Protein AF-A0A329ZAE2-F1 (afdb_monomer_lite)

Structure (mmCIF, N/CA/C/O backbone):
data_AF-A0A329ZAE2-F1
#
_entry.id   AF-A0A329ZAE2-F1
#
loop_
_atom_site.group_PDB
_atom_site.id
_atom_site.type_symbol
_atom_site.label_atom_id
_atom_site.label_alt_id
_atom_site.label_comp_id
_atom_site.label_asym_id
_atom_site.label_entity_id
_atom_site.label_seq_id
_atom_site.pdbx_PDB_ins_code
_atom_site.Cartn_x
_atom_site.Cartn_y
_atom_site.Cartn_z
_atom_site.occupancy
_atom_site.B_iso_or_equiv
_atom_site.auth_seq_id
_atom_site.auth_comp_id
_atom_site.auth_asym_id
_atom_site.auth_atom_id
_atom_site.pdbx_PDB_model_num
ATOM 1 N N . MET A 1 1 ? -59.547 -25.991 22.296 1.00 52.69 1 MET A N 1
ATOM 2 C CA . MET A 1 1 ? -58.568 -25.075 21.670 1.00 52.69 1 MET A CA 1
ATOM 3 C C . MET A 1 1 ? -57.786 -24.411 22.797 1.00 52.69 1 MET A C 1
ATOM 5 O O . MET A 1 1 ? -58.366 -23.616 23.524 1.00 52.69 1 MET A O 1
ATOM 9 N N . GLN A 1 2 ? -56.544 -24.834 23.055 1.00 60.84 2 GLN A N 1
ATOM 10 C CA . GLN A 1 2 ? -55.726 -24.254 24.130 1.00 60.84 2 GLN A CA 1
ATOM 11 C C . GLN A 1 2 ? -55.242 -22.864 23.703 1.00 60.84 2 GLN A C 1
ATOM 13 O O . GLN A 1 2 ? -54.598 -22.708 22.670 1.00 60.84 2 GLN A O 1
ATOM 18 N N . ASN A 1 3 ? -55.606 -21.856 24.490 1.00 62.78 3 ASN A N 1
ATOM 19 C CA . ASN A 1 3 ? -55.278 -20.459 24.248 1.00 62.78 3 ASN A CA 1
ATOM 20 C C . ASN A 1 3 ? -53.834 -20.215 24.719 1.00 62.78 3 ASN A C 1
ATOM 22 O O . ASN A 1 3 ? -53.564 -20.219 25.922 1.00 62.78 3 ASN A O 1
ATOM 26 N N . ILE A 1 4 ? -52.891 -20.078 23.785 1.00 69.69 4 ILE A N 1
ATOM 27 C CA . ILE A 1 4 ? -51.481 -19.820 24.101 1.00 69.69 4 ILE A CA 1
ATOM 28 C C . ILE A 1 4 ? -51.380 -18.380 24.621 1.00 69.69 4 ILE A C 1
ATOM 30 O O . ILE A 1 4 ? -51.490 -17.427 23.849 1.00 69.69 4 ILE A O 1
ATOM 34 N N . LYS A 1 5 ? -51.184 -18.206 25.936 1.00 68.06 5 LYS A N 1
ATOM 35 C CA . LYS A 1 5 ? -50.888 -16.895 26.533 1.00 68.06 5 LYS A CA 1
ATOM 36 C C . LYS A 1 5 ? -49.563 -16.387 25.962 1.00 68.06 5 LYS A C 1
ATOM 38 O O . LYS A 1 5 ? -48.511 -16.963 26.222 1.00 68.06 5 LYS A O 1
ATOM 43 N N . ARG A 1 6 ? -49.613 -15.313 25.172 1.00 71.88 6 ARG A N 1
ATOM 44 C CA . ARG A 1 6 ? -48.416 -14.586 24.737 1.00 71.88 6 ARG A CA 1
ATOM 45 C C . ARG A 1 6 ? -47.925 -13.737 25.909 1.00 71.88 6 ARG A C 1
ATOM 47 O O . ARG A 1 6 ? -48.544 -12.725 26.226 1.00 71.88 6 ARG A O 1
ATOM 54 N N . ASN A 1 7 ? -46.840 -14.157 26.554 1.00 76.94 7 ASN A N 1
ATOM 55 C CA . ASN A 1 7 ? -46.136 -13.315 27.517 1.00 76.94 7 ASN A CA 1
ATOM 56 C C . ASN A 1 7 ? -45.455 -12.174 26.745 1.00 76.94 7 ASN A C 1
ATOM 58 O O . ASN A 1 7 ? -44.677 -12.427 25.826 1.00 76.94 7 ASN A O 1
ATOM 62 N N . GLY A 1 8 ? -45.805 -10.929 27.071 1.00 76.75 8 GLY A N 1
ATOM 63 C CA . GLY A 1 8 ? -45.155 -9.742 26.520 1.00 76.75 8 GLY A CA 1
ATOM 64 C C . GLY A 1 8 ? -43.782 -9.525 27.156 1.00 76.75 8 GLY A C 1
ATOM 65 O O . GLY A 1 8 ? -43.593 -9.827 28.331 1.00 76.75 8 GLY A O 1
ATOM 66 N N . PHE A 1 9 ? -42.840 -9.005 26.371 1.00 79.50 9 PHE A N 1
ATOM 67 C CA . PHE A 1 9 ? -41.510 -8.614 26.838 1.00 79.50 9 PHE A CA 1
ATOM 68 C C . PHE A 1 9 ? -41.628 -7.451 27.833 1.00 79.50 9 PHE A C 1
ATOM 70 O O . PHE A 1 9 ? -42.372 -6.499 27.574 1.00 79.50 9 PHE A O 1
ATOM 77 N N . SER A 1 10 ? -40.923 -7.506 28.964 1.00 90.06 10 SER A N 1
ATOM 78 C CA . SER A 1 10 ? -40.940 -6.416 29.938 1.00 90.06 10 SER A CA 1
ATOM 79 C C . SER A 1 10 ? -40.110 -5.233 29.443 1.00 90.06 10 SER A C 1
ATOM 81 O O . SER A 1 10 ? -39.038 -5.400 28.857 1.00 90.06 10 SER A O 1
ATOM 83 N N . MET A 1 11 ? -40.556 -4.009 29.740 1.00 89.38 11 MET A N 1
ATOM 84 C CA . MET A 1 11 ? -39.760 -2.810 29.453 1.00 89.38 11 MET A CA 1
ATOM 85 C C . MET A 1 11 ? -38.389 -2.862 30.143 1.00 89.38 11 MET A C 1
ATOM 87 O O . MET A 1 11 ? -37.403 -2.406 29.570 1.00 89.38 11 MET A O 1
ATOM 91 N N . ILE A 1 12 ? -38.300 -3.464 31.337 1.00 91.88 12 ILE A N 1
ATOM 92 C CA . ILE A 1 12 ? -37.031 -3.560 32.073 1.00 91.88 12 ILE A CA 1
ATOM 93 C C . ILE A 1 12 ? -36.033 -4.512 31.404 1.00 91.88 12 ILE A C 1
ATOM 95 O O . ILE A 1 12 ? -34.835 -4.241 31.404 1.00 91.88 12 ILE A O 1
ATOM 99 N N . GLU A 1 13 ? -36.517 -5.591 30.784 1.00 91.19 13 GLU A N 1
ATOM 100 C CA . GLU A 1 13 ? -35.671 -6.544 30.058 1.00 91.19 13 GLU A CA 1
ATOM 101 C C . GLU A 1 13 ? -35.055 -5.871 28.833 1.00 91.19 13 GLU A C 1
ATOM 103 O O . GLU A 1 13 ? -33.870 -6.044 28.557 1.00 91.19 13 GLU A O 1
ATOM 108 N N . LEU A 1 14 ? -35.823 -5.021 28.148 1.00 91.56 14 LEU A N 1
ATOM 109 C CA . LEU A 1 14 ? -35.322 -4.272 26.999 1.00 91.56 14 LEU A CA 1
ATOM 110 C C . LEU A 1 14 ? -34.267 -3.244 27.423 1.00 91.56 14 LEU A C 1
ATOM 112 O O . LEU A 1 14 ? -33.226 -3.135 26.775 1.00 91.56 14 LEU A O 1
ATOM 116 N N . VAL A 1 15 ? -34.496 -2.542 28.538 1.00 93.88 15 VAL A N 1
ATOM 117 C CA . VAL A 1 15 ? -33.535 -1.573 29.088 1.00 93.88 15 VAL A CA 1
ATOM 118 C C . VAL A 1 15 ? -32.222 -2.251 29.490 1.00 93.88 15 VAL A C 1
ATOM 120 O O . VAL A 1 15 ? -31.147 -1.741 29.181 1.00 93.88 15 VAL A O 1
ATOM 123 N N . PHE A 1 16 ? -32.270 -3.419 30.130 1.00 94.56 16 PHE A N 1
ATOM 124 C CA . PHE A 1 16 ? -31.048 -4.119 30.529 1.00 94.56 16 PHE A CA 1
ATOM 125 C C . PHE A 1 16 ? -30.221 -4.581 29.318 1.00 94.56 16 PHE A C 1
ATOM 127 O O . PHE A 1 16 ? -28.996 -4.447 29.313 1.00 94.56 16 PHE A O 1
ATOM 134 N N . VAL A 1 17 ? -30.883 -5.041 28.250 1.00 94.94 17 VAL A N 1
ATOM 135 C CA . VAL A 1 17 ? -30.215 -5.459 27.008 1.00 94.94 17 VAL A CA 1
ATOM 136 C C . VAL A 1 17 ? -29.486 -4.293 26.341 1.00 94.94 17 VAL A C 1
ATOM 138 O O . VAL A 1 17 ? -28.312 -4.436 25.996 1.00 94.94 17 VAL A O 1
ATOM 141 N N . ILE A 1 18 ? -30.124 -3.126 26.191 1.00 95.19 18 ILE A N 1
ATOM 142 C CA . ILE A 1 18 ? -29.466 -1.967 25.561 1.00 95.19 18 ILE A CA 1
ATOM 143 C C . ILE A 1 18 ? -28.286 -1.452 26.393 1.00 95.19 18 ILE A C 1
ATOM 145 O O . ILE A 1 18 ? -27.291 -1.013 25.820 1.00 95.19 18 ILE A O 1
ATOM 149 N N . VAL A 1 19 ? -28.353 -1.554 27.726 1.00 96.25 19 VAL A N 1
ATOM 150 C CA . VAL A 1 19 ? -27.247 -1.171 28.616 1.00 96.25 19 VAL A CA 1
ATOM 151 C C . VAL A 1 19 ? -26.060 -2.111 28.429 1.00 96.25 19 VAL A C 1
ATOM 153 O O . VAL A 1 19 ? -24.940 -1.640 28.233 1.00 96.25 19 VAL A O 1
ATOM 156 N N . ILE A 1 20 ? -26.288 -3.428 28.418 1.00 96.50 20 ILE A N 1
ATOM 157 C CA . ILE A 1 20 ? -25.218 -4.405 28.170 1.00 96.50 20 ILE A CA 1
ATOM 158 C C . ILE A 1 20 ? -24.597 -4.181 26.788 1.00 96.50 20 ILE A C 1
ATOM 160 O O . ILE A 1 20 ? -23.372 -4.107 26.673 1.00 96.50 20 ILE A O 1
ATOM 164 N N . LEU A 1 21 ? -25.420 -4.031 25.744 1.00 96.38 21 LEU A N 1
ATOM 165 C CA . LEU A 1 21 ? -24.932 -3.766 24.388 1.00 96.38 21 LEU A CA 1
ATOM 166 C C . LEU A 1 21 ? -24.146 -2.450 24.312 1.00 96.38 21 LEU A C 1
ATOM 168 O O . LEU A 1 21 ? -23.118 -2.403 23.639 1.00 96.38 21 LEU A O 1
ATOM 172 N N . GLY A 1 22 ? -24.570 -1.415 25.041 1.00 96.75 22 GLY A N 1
ATOM 173 C CA . GLY A 1 22 ? -23.859 -0.141 25.133 1.00 96.75 22 GLY A CA 1
ATOM 174 C C . GLY A 1 22 ? -22.455 -0.286 25.725 1.00 96.75 22 GLY A C 1
ATOM 175 O O . GLY A 1 22 ? -21.490 0.221 25.152 1.00 96.75 22 GLY A O 1
ATOM 176 N N . VAL A 1 23 ? -22.315 -1.033 26.826 1.00 96.50 23 VAL A N 1
ATOM 177 C CA . VAL A 1 23 ? -21.009 -1.277 27.467 1.00 96.50 23 VAL A CA 1
ATOM 178 C C . VAL A 1 23 ? -20.096 -2.114 26.567 1.00 96.50 23 VAL A C 1
ATOM 180 O O . VAL A 1 23 ? -18.923 -1.776 26.394 1.00 96.50 23 VAL A O 1
ATOM 183 N N . LEU A 1 24 ? -20.623 -3.177 25.952 1.00 96.50 24 LEU A N 1
ATOM 184 C CA . LEU A 1 24 ? -19.847 -4.026 25.042 1.00 96.50 24 LEU A CA 1
ATOM 185 C C . LEU A 1 24 ? -19.368 -3.249 23.808 1.00 96.50 24 LEU A C 1
ATOM 187 O O . LEU A 1 24 ? -18.203 -3.369 23.422 1.00 96.50 24 LEU A O 1
ATOM 191 N N . ALA A 1 25 ? -20.230 -2.415 23.220 1.00 94.19 25 ALA A N 1
ATOM 192 C CA . ALA A 1 25 ? -19.880 -1.591 22.067 1.00 94.19 25 ALA A CA 1
ATOM 193 C C . ALA A 1 25 ? -18.770 -0.580 22.399 1.00 94.19 25 ALA A C 1
ATOM 195 O O . ALA A 1 25 ? -17.827 -0.435 21.618 1.00 94.19 25 ALA A O 1
ATOM 196 N N . ALA A 1 26 ? -18.828 0.060 23.572 1.00 94.75 26 ALA A N 1
ATOM 197 C CA . ALA A 1 26 ? -17.835 1.049 23.994 1.00 94.75 26 ALA A CA 1
ATOM 198 C C . ALA A 1 26 ? -16.405 0.478 24.055 1.00 94.75 26 ALA A C 1
ATOM 200 O O . ALA A 1 26 ? -15.450 1.165 23.695 1.00 94.75 26 ALA A O 1
ATOM 201 N N . VAL A 1 27 ? -16.247 -0.786 24.462 1.00 93.75 27 VAL A N 1
ATOM 202 C CA . VAL A 1 27 ? -14.932 -1.451 24.541 1.00 93.75 27 VAL A CA 1
ATOM 203 C C . VAL A 1 27 ? -14.518 -2.076 23.204 1.00 93.75 27 VAL A C 1
ATOM 205 O O . VAL A 1 27 ? -13.332 -2.086 22.862 1.00 93.75 27 VAL A O 1
ATOM 208 N N . ALA A 1 28 ? -15.472 -2.601 22.432 1.00 92.19 28 ALA A N 1
ATOM 209 C CA . ALA A 1 28 ? -15.188 -3.302 21.182 1.00 92.19 28 ALA A CA 1
ATOM 210 C C . ALA A 1 28 ? -14.813 -2.357 20.027 1.00 92.19 28 ALA A C 1
ATOM 212 O O . ALA A 1 28 ? -13.888 -2.659 19.270 1.00 92.19 28 ALA A O 1
ATOM 213 N N . VAL A 1 29 ? -15.491 -1.211 19.896 1.00 91.31 29 VAL A N 1
ATOM 214 C CA . VAL A 1 29 ? -15.316 -0.294 18.754 1.00 91.31 29 VAL A CA 1
ATOM 215 C C . VAL A 1 29 ? -13.871 0.214 18.612 1.00 91.31 29 VAL A C 1
ATOM 217 O O . VAL A 1 29 ? -13.325 0.084 17.513 1.00 91.31 29 VAL A O 1
ATOM 220 N N . PRO A 1 30 ? -13.190 0.712 19.666 1.00 88.06 30 PRO A N 1
ATOM 221 C CA . PRO A 1 30 ? -11.814 1.197 19.530 1.00 88.06 30 PRO A CA 1
ATOM 222 C C . PRO A 1 30 ? -10.839 0.109 19.063 1.00 88.06 30 PRO A C 1
ATOM 224 O O . PRO A 1 30 ? -10.015 0.352 18.184 1.00 88.06 30 PRO A O 1
ATOM 227 N N . ARG A 1 31 ? -10.968 -1.116 19.596 1.00 87.38 31 ARG A N 1
ATOM 228 C CA . ARG A 1 31 ? -10.123 -2.261 19.211 1.00 87.38 31 ARG A CA 1
ATOM 229 C C . ARG A 1 31 ? -10.379 -2.715 17.775 1.00 87.38 31 ARG A C 1
ATOM 231 O O . ARG A 1 31 ? -9.455 -3.126 17.075 1.00 87.38 31 ARG A O 1
ATOM 238 N N . PHE A 1 32 ? -11.624 -2.646 17.320 1.00 88.56 32 PHE A N 1
ATOM 239 C CA . PHE A 1 32 ? -11.969 -3.010 15.950 1.00 88.56 32 PHE A CA 1
ATOM 240 C C . PHE A 1 32 ? -11.330 -2.059 14.921 1.00 88.56 32 PHE A C 1
ATOM 242 O O . PHE A 1 32 ? -10.838 -2.497 13.883 1.00 88.56 32 PHE A O 1
ATOM 249 N N . VAL A 1 33 ? -11.269 -0.758 15.218 1.00 86.75 33 VAL A N 1
ATOM 250 C CA . VAL A 1 33 ? -10.662 0.235 14.312 1.00 86.75 33 VAL A CA 1
ATOM 251 C C . VAL A 1 33 ? -9.148 0.039 14.176 1.00 86.75 33 VAL A C 1
ATOM 253 O O . VAL A 1 33 ? -8.621 0.085 13.059 1.00 86.75 33 VAL A O 1
ATOM 256 N N . THR A 1 34 ? -8.439 -0.217 15.280 1.00 86.44 34 THR A N 1
ATOM 257 C CA . THR A 1 34 ? -6.983 -0.443 15.236 1.00 86.44 34 THR A CA 1
ATOM 258 C C . THR A 1 34 ? -6.647 -1.727 14.484 1.00 86.44 34 THR A C 1
ATOM 260 O O . THR A 1 34 ? -5.850 -1.696 13.551 1.00 86.44 34 THR A O 1
ATOM 263 N N . THR A 1 35 ? -7.341 -2.828 14.791 1.00 89.69 35 THR A N 1
ATOM 264 C CA . THR A 1 35 ? -7.121 -4.127 14.128 1.00 89.69 35 THR A CA 1
ATOM 265 C C . THR A 1 35 ? -7.392 -4.079 12.625 1.00 89.69 35 THR A C 1
ATOM 267 O O . THR A 1 35 ? -6.653 -4.688 11.852 1.00 89.69 35 THR A O 1
ATOM 270 N N . ARG A 1 36 ? -8.394 -3.310 12.180 1.00 91.31 36 ARG A N 1
ATOM 271 C CA . ARG A 1 36 ? -8.633 -3.075 10.749 1.00 91.31 36 ARG A CA 1
ATOM 272 C C . ARG A 1 36 ? -7.452 -2.366 10.084 1.00 91.31 36 ARG A C 1
ATOM 274 O O . ARG A 1 36 ? -7.045 -2.770 8.998 1.00 91.31 36 ARG A O 1
ATOM 281 N N . THR A 1 37 ? -6.914 -1.330 10.723 1.00 92.44 37 THR A N 1
ATOM 282 C CA . THR A 1 37 ? -5.781 -0.561 10.182 1.00 92.44 37 THR A CA 1
ATOM 283 C C . THR A 1 37 ? -4.520 -1.423 10.112 1.00 92.44 37 THR A C 1
ATOM 285 O O . THR A 1 37 ? -3.846 -1.443 9.084 1.00 92.44 37 THR A O 1
ATOM 288 N N . ASP A 1 38 ? -4.239 -2.203 11.156 1.00 93.81 38 ASP A N 1
ATOM 289 C CA . ASP A 1 38 ? -3.088 -3.113 11.193 1.00 93.81 38 ASP A CA 1
ATOM 290 C C . ASP A 1 38 ? -3.188 -4.196 10.110 1.00 93.81 38 ASP A C 1
ATOM 292 O O . ASP A 1 38 ? -2.205 -4.499 9.429 1.00 93.81 38 ASP A O 1
ATOM 296 N N . ALA A 1 39 ? -4.392 -4.732 9.885 1.00 94.88 39 ALA A N 1
ATOM 297 C CA . ALA A 1 39 ? -4.646 -5.680 8.806 1.00 94.88 39 ALA A CA 1
ATOM 298 C C . ALA A 1 39 ? -4.401 -5.052 7.424 1.00 94.88 39 ALA A C 1
ATOM 300 O O . ALA A 1 39 ? -3.775 -5.682 6.574 1.00 94.88 39 ALA A O 1
ATOM 301 N N . GLN A 1 40 ? -4.835 -3.805 7.197 1.00 95.31 40 GLN A N 1
ATOM 302 C CA . GLN A 1 40 ? -4.550 -3.090 5.948 1.00 95.31 40 GLN A CA 1
ATOM 303 C C . GLN A 1 40 ? -3.046 -2.893 5.742 1.00 95.31 40 GLN A C 1
ATOM 305 O O . GLN A 1 40 ? -2.541 -3.173 4.657 1.00 95.31 40 GLN A O 1
ATOM 310 N N . VAL A 1 41 ? -2.312 -2.478 6.778 1.00 96.69 41 VAL A N 1
ATOM 311 C CA . VAL A 1 41 ? -0.850 -2.327 6.708 1.00 96.69 41 VAL A CA 1
ATOM 312 C C . VAL A 1 41 ? -0.180 -3.657 6.359 1.00 96.69 41 VAL A C 1
ATOM 314 O O . VAL A 1 41 ? 0.676 -3.693 5.476 1.00 96.69 41 VAL A O 1
ATOM 317 N N . ALA A 1 42 ? -0.582 -4.762 6.992 1.00 96.75 42 ALA A N 1
ATOM 318 C CA . ALA A 1 42 ? -0.044 -6.087 6.685 1.00 96.75 42 ALA A CA 1
ATOM 319 C C . ALA A 1 42 ? -0.311 -6.506 5.227 1.00 96.75 42 ALA A C 1
ATOM 321 O O . ALA A 1 42 ? 0.595 -7.017 4.564 1.00 96.75 42 ALA A O 1
ATOM 322 N N . MET A 1 43 ? -1.516 -6.235 4.710 1.00 96.38 43 MET A N 1
ATOM 323 C CA . MET A 1 43 ? -1.854 -6.469 3.301 1.00 96.38 43 MET A CA 1
ATOM 324 C C . MET A 1 43 ? -0.957 -5.650 2.372 1.00 96.38 43 MET A C 1
ATOM 326 O O . MET A 1 43 ? -0.314 -6.225 1.501 1.00 96.38 43 MET A O 1
ATOM 330 N N . PHE A 1 44 ? -0.830 -4.336 2.592 1.00 96.75 44 PHE A N 1
ATOM 331 C CA . PHE A 1 44 ? 0.016 -3.483 1.751 1.00 96.75 44 PHE A CA 1
ATOM 332 C C . PHE A 1 44 ? 1.480 -3.916 1.767 1.00 96.75 44 PHE A C 1
ATOM 334 O O . PHE A 1 44 ? 2.130 -3.918 0.729 1.00 96.75 44 PHE A O 1
ATOM 341 N N . ARG A 1 45 ? 2.014 -4.346 2.914 1.00 96.12 45 ARG A N 1
ATOM 342 C CA . ARG A 1 45 ? 3.376 -4.901 2.978 1.00 96.12 45 ARG A CA 1
ATOM 343 C C . ARG A 1 45 ? 3.534 -6.160 2.129 1.00 96.12 45 ARG A C 1
ATOM 345 O O . ARG A 1 45 ? 4.580 -6.340 1.509 1.00 96.12 45 ARG A O 1
ATOM 352 N N . SER A 1 46 ? 2.524 -7.027 2.114 1.00 97.00 46 SER A N 1
ATOM 353 C CA . SER A 1 46 ? 2.521 -8.241 1.294 1.00 97.00 46 SER A CA 1
ATOM 354 C C . SER A 1 46 ? 2.444 -7.911 -0.199 1.00 97.00 46 SER A C 1
ATOM 356 O O . SER A 1 46 ? 3.256 -8.415 -0.979 1.00 97.00 46 SER A O 1
ATOM 358 N N . ASP A 1 47 ? 1.549 -6.998 -0.576 1.00 97.19 47 ASP A N 1
ATOM 359 C CA . ASP A 1 47 ? 1.393 -6.488 -1.942 1.00 97.19 47 ASP A CA 1
ATOM 360 C C . ASP A 1 47 ? 2.700 -5.843 -2.445 1.00 97.19 47 ASP A C 1
ATOM 362 O O . ASP A 1 47 ? 3.180 -6.160 -3.532 1.00 97.19 47 ASP A O 1
ATOM 366 N N . ILE A 1 48 ? 3.352 -5.008 -1.627 1.00 96.06 48 ILE A N 1
ATOM 367 C CA . ILE A 1 48 ? 4.650 -4.395 -1.960 1.00 96.06 48 ILE A CA 1
ATOM 368 C C . ILE A 1 48 ? 5.719 -5.471 -2.139 1.00 96.06 48 ILE A C 1
ATOM 370 O O . ILE A 1 48 ? 6.433 -5.485 -3.138 1.00 96.06 48 ILE A O 1
ATOM 374 N N . ALA A 1 49 ? 5.844 -6.394 -1.185 1.00 95.31 49 ALA A N 1
ATOM 375 C CA . ALA A 1 49 ? 6.887 -7.413 -1.225 1.00 95.31 49 ALA A CA 1
ATOM 376 C C . ALA A 1 49 ? 6.736 -8.380 -2.410 1.00 95.31 49 ALA A C 1
ATOM 378 O O . ALA A 1 49 ? 7.747 -8.856 -2.931 1.00 95.31 49 ALA A O 1
ATOM 379 N N . SER A 1 50 ? 5.503 -8.690 -2.817 1.00 96.50 50 SER A N 1
ATOM 380 C CA . SER A 1 50 ? 5.224 -9.508 -4.002 1.00 96.50 50 SER A CA 1
ATOM 381 C C . SER A 1 50 ? 5.501 -8.729 -5.289 1.00 96.50 50 SER A C 1
ATOM 383 O O . SER A 1 50 ? 6.240 -9.219 -6.142 1.00 96.50 50 SER A O 1
ATOM 385 N N . THR A 1 51 ? 5.036 -7.482 -5.379 1.00 96.25 51 THR A N 1
ATOM 386 C CA . THR A 1 51 ? 5.238 -6.608 -6.545 1.00 96.25 51 THR A CA 1
ATOM 387 C C . THR A 1 51 ? 6.717 -6.323 -6.807 1.00 96.25 51 THR A C 1
ATOM 389 O O . THR A 1 51 ? 7.185 -6.480 -7.932 1.00 96.25 51 THR A O 1
ATOM 392 N N . LEU A 1 52 ? 7.501 -6.008 -5.768 1.00 95.12 52 LEU A N 1
ATOM 393 C CA . LEU A 1 52 ? 8.947 -5.772 -5.899 1.00 95.12 52 LEU A CA 1
ATOM 394 C C . LEU A 1 52 ? 9.728 -7.002 -6.388 1.00 95.12 52 LEU A C 1
ATOM 396 O O . LEU A 1 52 ? 10.841 -6.854 -6.885 1.00 95.12 52 LEU A O 1
ATOM 400 N N . LYS A 1 53 ? 9.175 -8.212 -6.245 1.00 95.31 53 LYS A N 1
ATOM 401 C CA . LYS A 1 53 ? 9.753 -9.443 -6.808 1.00 95.31 53 LYS A CA 1
ATOM 402 C C . LYS A 1 53 ? 9.237 -9.722 -8.219 1.00 95.31 53 LYS A C 1
ATOM 404 O O . LYS A 1 53 ? 10.002 -10.186 -9.058 1.00 95.31 53 LYS A O 1
ATOM 409 N N . ALA A 1 54 ? 7.959 -9.446 -8.472 1.00 96.19 54 ALA A N 1
ATOM 410 C CA . ALA A 1 54 ? 7.314 -9.694 -9.756 1.00 96.19 54 ALA A CA 1
ATOM 411 C C . ALA A 1 54 ? 7.853 -8.779 -10.864 1.00 96.19 54 ALA A C 1
ATOM 413 O O . ALA A 1 54 ? 8.093 -9.2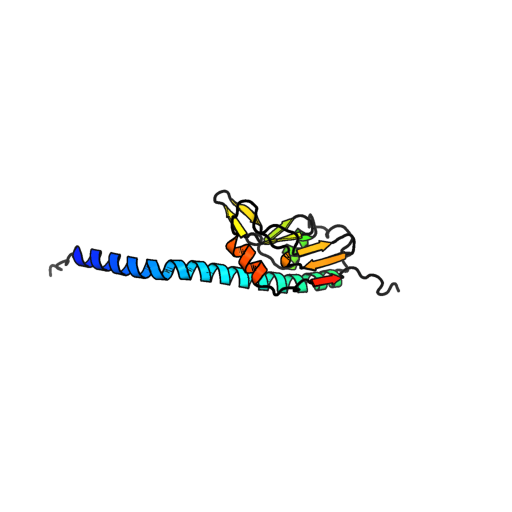49 -11.973 1.00 96.19 54 ALA A O 1
ATOM 414 N N . ILE A 1 55 ? 8.107 -7.502 -10.556 1.00 95.19 55 ILE A N 1
ATOM 415 C CA . ILE A 1 55 ? 8.607 -6.519 -11.528 1.00 95.19 55 ILE A CA 1
ATOM 416 C C . ILE A 1 55 ? 9.917 -6.963 -12.192 1.00 95.19 55 ILE A C 1
ATOM 418 O O . ILE A 1 55 ? 9.908 -7.121 -13.413 1.00 95.19 55 ILE A O 1
ATOM 422 N N . PRO A 1 56 ? 11.026 -7.203 -11.460 1.00 93.56 56 PRO A N 1
ATOM 423 C CA . PRO A 1 56 ? 12.267 -7.630 -12.098 1.00 93.56 56 PRO A CA 1
ATOM 424 C C . PRO A 1 56 ? 12.079 -8.940 -12.862 1.00 93.56 56 PRO A C 1
ATOM 426 O O . PRO A 1 56 ? 12.547 -9.053 -13.989 1.00 93.56 56 PRO A O 1
ATOM 429 N N . ALA A 1 57 ? 11.339 -9.904 -12.305 1.00 93.50 57 ALA A N 1
ATOM 430 C CA . ALA A 1 57 ? 11.083 -11.176 -12.976 1.00 93.50 57 ALA A CA 1
ATOM 431 C C . ALA A 1 57 ? 10.401 -10.988 -14.341 1.00 93.50 57 ALA A C 1
ATOM 433 O O . ALA A 1 57 ? 10.829 -11.595 -15.322 1.00 93.50 57 ALA A O 1
ATOM 434 N N . ARG A 1 58 ? 9.382 -10.124 -14.421 1.00 94.38 58 ARG A N 1
ATOM 435 C CA . ARG A 1 58 ? 8.672 -9.847 -15.672 1.00 94.38 58 ARG A CA 1
ATOM 436 C C . ARG A 1 58 ? 9.520 -9.038 -16.652 1.00 94.38 58 ARG A C 1
ATOM 438 O O . ARG A 1 58 ? 9.546 -9.383 -17.827 1.00 94.38 58 ARG A O 1
ATOM 445 N N . VAL A 1 59 ? 10.256 -8.030 -16.175 1.00 93.19 59 VAL A N 1
ATOM 446 C CA . VAL A 1 59 ? 11.196 -7.260 -17.010 1.00 93.19 59 VAL A CA 1
ATOM 447 C C . VAL A 1 59 ? 12.207 -8.183 -17.686 1.00 93.19 59 VAL A C 1
ATOM 449 O O . VAL A 1 59 ? 12.390 -8.092 -18.898 1.00 93.19 59 VAL A O 1
ATOM 452 N N . PHE A 1 60 ? 12.811 -9.112 -16.939 1.00 90.50 60 PHE A N 1
ATOM 453 C CA . PHE A 1 60 ? 13.760 -10.072 -17.506 1.00 90.50 60 PHE A CA 1
ATOM 454 C C . PHE A 1 60 ? 13.093 -11.092 -18.436 1.00 90.50 60 PHE A C 1
ATOM 456 O O . PHE A 1 60 ? 13.648 -11.404 -19.485 1.00 90.50 60 PHE A O 1
ATOM 463 N N . ALA A 1 61 ? 11.911 -11.605 -18.084 1.00 92.12 61 ALA A N 1
ATOM 464 C CA . ALA A 1 61 ? 11.208 -12.594 -18.903 1.00 92.12 61 ALA A CA 1
ATOM 465 C C . ALA A 1 61 ? 10.776 -12.033 -20.269 1.00 92.12 61 ALA A C 1
ATOM 467 O O . ALA A 1 61 ? 10.849 -12.733 -21.277 1.00 92.12 61 ALA A O 1
ATOM 468 N N . GLU A 1 62 ? 10.347 -10.773 -20.302 1.00 91.62 62 GLU A N 1
ATOM 469 C CA . GLU A 1 62 ? 9.866 -10.098 -21.510 1.00 91.62 62 GLU A CA 1
ATOM 470 C C . GLU A 1 62 ? 10.959 -9.271 -22.215 1.00 91.62 62 GLU A C 1
ATOM 472 O O . GLU A 1 62 ? 10.692 -8.680 -23.257 1.00 91.62 62 GLU A O 1
ATOM 477 N N . ASN A 1 63 ? 12.195 -9.254 -21.693 1.00 89.56 63 ASN A N 1
ATOM 478 C CA . ASN A 1 63 ? 13.302 -8.411 -22.173 1.00 89.56 63 ASN A CA 1
ATOM 479 C C . ASN A 1 63 ? 12.900 -6.934 -22.322 1.00 89.56 63 ASN A C 1
ATOM 481 O O . ASN A 1 63 ? 13.208 -6.281 -23.321 1.00 89.56 63 ASN A O 1
ATOM 485 N N . LEU A 1 64 ? 12.175 -6.415 -21.332 1.00 90.88 64 LEU A N 1
ATOM 486 C CA . LEU A 1 64 ? 11.733 -5.026 -21.342 1.00 90.88 64 LEU A CA 1
ATOM 487 C C . LEU A 1 64 ? 12.912 -4.101 -21.047 1.00 90.88 64 LEU A C 1
ATOM 489 O O . LEU A 1 64 ? 13.734 -4.399 -20.183 1.00 90.88 64 LEU A O 1
ATOM 493 N N . ASP A 1 65 ? 12.956 -2.958 -21.729 1.00 91.44 65 ASP A N 1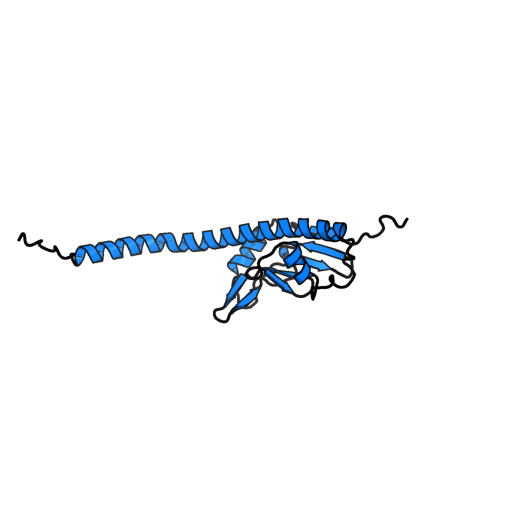
ATOM 494 C CA . ASP A 1 65 ? 13.874 -1.868 -21.410 1.00 91.44 65 ASP A CA 1
ATOM 495 C C . ASP A 1 65 ? 13.179 -0.878 -20.458 1.00 91.44 65 ASP A C 1
ATOM 497 O O . ASP A 1 65 ? 12.294 -0.137 -20.893 1.00 91.44 65 ASP A O 1
ATOM 501 N N . PRO A 1 66 ? 13.563 -0.820 -19.171 1.00 91.44 66 PRO A N 1
ATOM 502 C CA . PRO A 1 66 ? 12.955 0.079 -18.190 1.00 91.44 66 PRO A CA 1
ATOM 503 C C . PRO A 1 66 ? 13.234 1.562 -18.471 1.00 91.44 66 PRO A C 1
ATOM 505 O O . PRO A 1 66 ? 12.625 2.427 -17.845 1.00 91.44 66 PRO A O 1
ATOM 508 N N . THR A 1 67 ? 14.167 1.875 -19.377 1.00 91.69 67 THR A N 1
ATOM 509 C CA . THR A 1 67 ? 14.457 3.254 -19.792 1.00 91.69 67 THR A CA 1
ATOM 510 C C . THR A 1 67 ? 13.559 3.748 -20.924 1.00 91.69 67 THR A C 1
ATOM 512 O O . THR A 1 67 ? 13.425 4.955 -21.139 1.00 91.69 67 THR A O 1
ATOM 515 N N . ALA A 1 68 ? 12.888 2.825 -21.613 1.00 90.88 68 ALA A N 1
ATOM 516 C CA . ALA A 1 68 ? 11.918 3.132 -22.647 1.00 90.88 68 ALA A CA 1
ATOM 517 C C . ALA A 1 68 ? 10.532 3.472 -22.060 1.00 90.88 68 ALA A C 1
ATOM 519 O O . ALA A 1 68 ? 10.289 3.451 -20.847 1.00 90.88 68 ALA A O 1
ATOM 520 N N . SER A 1 69 ? 9.592 3.797 -22.950 1.00 90.75 69 SER A N 1
ATOM 521 C CA . SER A 1 69 ? 8.177 3.898 -22.594 1.00 90.75 69 SER A CA 1
ATOM 522 C C . SER A 1 69 ? 7.633 2.553 -22.114 1.00 90.75 69 SER A C 1
ATOM 524 O O . SER A 1 69 ? 8.089 1.501 -22.565 1.00 90.75 69 SER A O 1
ATOM 526 N N . ALA A 1 70 ? 6.615 2.600 -21.254 1.00 91.94 70 ALA A N 1
ATOM 527 C CA . ALA A 1 70 ? 5.936 1.402 -20.779 1.00 91.94 70 ALA A CA 1
ATOM 528 C C . ALA A 1 70 ? 5.448 0.511 -21.945 1.00 91.94 70 ALA A C 1
ATOM 530 O O . ALA A 1 70 ? 5.146 1.031 -23.027 1.00 91.94 70 ALA A O 1
ATOM 531 N N . PRO A 1 71 ? 5.358 -0.819 -21.743 1.00 92.50 71 PRO A N 1
ATOM 532 C CA . PRO A 1 71 ? 4.937 -1.748 -22.786 1.00 92.50 71 PRO A CA 1
ATOM 533 C C . PRO A 1 71 ? 3.555 -1.424 -23.360 1.00 92.50 71 PRO A C 1
ATOM 535 O O . PRO A 1 71 ? 2.689 -0.856 -22.691 1.00 92.50 71 PRO A O 1
ATOM 538 N N . THR A 1 72 ? 3.325 -1.838 -24.607 1.00 90.88 72 THR A N 1
ATOM 539 C CA . THR A 1 72 ? 2.046 -1.629 -25.297 1.00 90.88 72 THR A CA 1
ATOM 540 C C . THR A 1 72 ? 0.878 -2.176 -24.478 1.00 90.88 72 THR A C 1
ATOM 542 O O . THR A 1 72 ? 0.942 -3.303 -23.991 1.00 90.88 72 THR A O 1
ATOM 545 N N . GLY A 1 73 ? -0.201 -1.400 -24.370 1.00 92.12 73 GLY A N 1
ATOM 546 C CA . GLY A 1 73 ? -1.366 -1.742 -23.545 1.00 92.12 73 GLY A CA 1
ATOM 547 C C . GLY A 1 73 ? -1.392 -1.041 -22.185 1.00 92.12 73 GLY A C 1
ATOM 548 O O . GLY A 1 73 ? -2.433 -1.050 -21.533 1.00 92.12 73 GLY A O 1
ATOM 549 N N . PHE A 1 74 ? -0.303 -0.369 -21.797 1.00 94.50 74 PHE A N 1
ATOM 550 C CA . PHE A 1 74 ? -0.224 0.427 -20.574 1.00 94.50 74 PHE A CA 1
ATOM 551 C C . PHE A 1 74 ? 0.131 1.879 -20.889 1.00 94.50 74 PHE A C 1
ATOM 553 O O . PHE A 1 74 ? 0.998 2.154 -21.714 1.00 94.50 74 PHE A O 1
ATOM 560 N N . SER A 1 75 ? -0.530 2.821 -20.214 1.00 93.81 75 SER A N 1
ATOM 561 C CA . SER A 1 75 ? -0.267 4.254 -20.403 1.00 93.81 75 SER A CA 1
ATOM 562 C C . SER A 1 75 ? 1.069 4.701 -19.800 1.00 93.81 75 SER A C 1
ATOM 564 O O . SER A 1 75 ? 1.641 5.691 -20.246 1.00 93.81 75 SER A O 1
ATOM 566 N N . ASN A 1 76 ? 1.550 4.008 -18.765 1.00 95.19 76 ASN A N 1
ATOM 567 C CA . ASN A 1 76 ? 2.771 4.326 -18.024 1.00 95.19 76 ASN A CA 1
ATOM 568 C C . ASN A 1 76 ? 3.255 3.101 -17.223 1.00 95.19 76 ASN A C 1
ATOM 570 O O . ASN A 1 76 ? 2.580 2.065 -17.179 1.00 95.19 76 ASN A O 1
ATOM 574 N N . TRP A 1 77 ? 4.434 3.204 -16.599 1.00 95.19 77 TRP A N 1
ATOM 575 C CA . TRP A 1 77 ? 5.015 2.085 -15.852 1.00 95.19 77 TRP A CA 1
ATOM 576 C C . TRP A 1 77 ? 4.243 1.764 -14.571 1.00 95.19 77 TRP A C 1
ATOM 578 O O . TRP A 1 77 ? 4.197 0.600 -14.189 1.00 95.19 77 TRP A O 1
ATOM 588 N N . GLY A 1 78 ? 3.585 2.736 -13.935 1.00 95.81 78 GLY A N 1
ATOM 589 C CA . GLY A 1 78 ? 2.759 2.498 -12.751 1.00 95.81 78 GLY A CA 1
ATOM 590 C C . GLY A 1 78 ? 1.555 1.604 -13.058 1.00 95.81 78 GLY A C 1
ATOM 591 O O . GLY A 1 78 ? 1.264 0.679 -12.302 1.00 95.81 78 GLY A O 1
ATOM 592 N N . GLU A 1 79 ? 0.894 1.812 -14.200 1.00 96.19 79 GLU A N 1
ATOM 593 C CA . GLU A 1 79 ? -0.202 0.961 -14.678 1.00 96.19 79 GLU A CA 1
ATOM 594 C C . GLU A 1 79 ? 0.280 -0.461 -14.982 1.00 96.19 79 GLU A C 1
ATOM 596 O O . GLU A 1 79 ? -0.343 -1.439 -14.564 1.00 96.19 79 GLU A O 1
ATOM 601 N N . TRP A 1 80 ? 1.436 -0.580 -15.636 1.00 96.44 80 TRP A N 1
ATOM 602 C CA . TRP A 1 80 ? 2.080 -1.870 -15.878 1.00 96.44 80 TRP A CA 1
ATOM 603 C C . TRP A 1 80 ? 2.489 -2.570 -14.569 1.00 96.44 80 TRP A C 1
ATOM 605 O O . TRP A 1 80 ? 2.371 -3.790 -14.447 1.00 96.44 80 TRP A O 1
ATOM 615 N N . MET A 1 81 ? 2.930 -1.824 -13.552 1.00 96.06 81 MET A N 1
ATOM 616 C CA . MET A 1 81 ? 3.289 -2.365 -12.237 1.00 96.06 81 MET A CA 1
ATOM 617 C C . MET A 1 81 ? 2.070 -2.889 -11.470 1.00 96.06 81 MET A C 1
ATOM 619 O O . MET A 1 81 ? 2.189 -3.909 -10.791 1.00 96.06 81 MET A O 1
ATOM 623 N N . ILE A 1 82 ? 0.907 -2.237 -11.593 1.00 96.69 82 ILE A N 1
ATOM 624 C CA . ILE A 1 82 ? -0.356 -2.728 -11.014 1.00 96.69 82 ILE A CA 1
ATOM 625 C C . ILE A 1 82 ? -0.712 -4.093 -11.597 1.00 96.69 82 ILE A C 1
ATOM 627 O O . ILE A 1 82 ? -1.000 -5.020 -10.842 1.00 96.69 82 ILE A O 1
ATOM 631 N N . ASP A 1 83 ? -0.661 -4.221 -12.922 1.00 96.38 83 ASP A N 1
ATOM 632 C CA . ASP A 1 83 ? -0.931 -5.479 -13.622 1.00 96.38 83 ASP A CA 1
ATOM 633 C C . ASP A 1 83 ? 0.078 -6.568 -13.230 1.00 96.38 83 ASP A C 1
ATOM 635 O O . ASP A 1 83 ? -0.298 -7.655 -12.797 1.00 96.38 83 ASP A O 1
ATOM 639 N N . THR A 1 84 ? 1.368 -6.234 -13.260 1.00 95.75 84 THR A N 1
ATOM 640 C CA . THR A 1 84 ? 2.460 -7.159 -12.923 1.00 95.75 84 THR A CA 1
ATOM 641 C C . THR A 1 84 ? 2.390 -7.659 -11.480 1.00 95.75 84 THR A C 1
ATOM 643 O O . THR A 1 84 ? 2.688 -8.821 -11.208 1.00 95.75 84 THR A O 1
ATOM 646 N N . GLY A 1 85 ? 2.013 -6.789 -10.543 1.00 94.62 85 GLY A N 1
ATOM 647 C CA . GLY A 1 85 ? 1.842 -7.139 -9.135 1.00 94.62 85 GLY A CA 1
ATOM 648 C C . GLY A 1 85 ? 0.495 -7.790 -8.811 1.00 94.62 85 GLY A C 1
ATOM 649 O O . GLY A 1 85 ? 0.289 -8.179 -7.663 1.00 94.62 85 GLY A O 1
ATOM 650 N N . GLY A 1 86 ? -0.430 -7.895 -9.775 1.00 95.81 86 GLY A N 1
ATOM 651 C CA . GLY A 1 86 ? -1.802 -8.355 -9.528 1.00 95.81 86 GLY A CA 1
ATOM 652 C C . GLY A 1 86 ? -2.545 -7.474 -8.519 1.00 95.81 86 GLY A C 1
ATOM 653 O O . GLY A 1 86 ? -3.326 -7.968 -7.703 1.00 95.81 86 GLY A O 1
ATOM 654 N N . LEU A 1 87 ? -2.248 -6.174 -8.516 1.00 96.50 87 LEU A N 1
ATOM 655 C CA . LEU A 1 87 ? -2.697 -5.250 -7.486 1.00 96.50 87 LEU A CA 1
ATOM 656 C C . LEU A 1 87 ? -4.140 -4.801 -7.713 1.00 96.50 87 LEU A C 1
ATOM 658 O O . LEU A 1 87 ? -4.568 -4.479 -8.820 1.00 96.50 87 LEU A O 1
ATOM 662 N N . ASP A 1 88 ? -4.892 -4.722 -6.619 1.00 95.19 88 ASP A N 1
ATOM 663 C CA . ASP A 1 88 ? -6.277 -4.264 -6.656 1.00 95.19 88 ASP A CA 1
ATOM 664 C C . ASP A 1 88 ? -6.364 -2.741 -6.852 1.00 95.19 88 ASP A C 1
ATOM 666 O O . ASP A 1 88 ? -5.832 -1.966 -6.052 1.00 95.19 88 ASP A O 1
ATOM 670 N N . ARG A 1 89 ? -7.110 -2.299 -7.872 1.00 93.62 89 ARG A N 1
ATOM 671 C CA . ARG A 1 89 ? -7.269 -0.871 -8.213 1.00 93.62 89 ARG A CA 1
ATOM 672 C C . ARG A 1 89 ? -8.115 -0.084 -7.212 1.00 93.62 89 ARG A C 1
ATOM 674 O O . ARG A 1 89 ? -8.158 1.144 -7.292 1.00 93.62 89 ARG A O 1
ATOM 681 N N . GLY A 1 90 ? -8.823 -0.742 -6.297 1.00 93.75 90 GLY A N 1
ATOM 682 C CA . GLY A 1 90 ? -9.492 -0.085 -5.173 1.00 93.75 90 GLY A CA 1
ATOM 683 C C . GLY A 1 90 ? -8.512 0.342 -4.077 1.00 93.75 90 GLY A C 1
ATOM 684 O O . GLY A 1 90 ? -8.796 1.278 -3.331 1.00 93.75 90 GLY A O 1
ATOM 685 N N . ARG A 1 91 ? -7.345 -0.308 -4.009 1.00 94.00 91 ARG A N 1
ATOM 686 C CA . ARG A 1 91 ? -6.311 -0.096 -2.983 1.00 94.00 91 ARG A CA 1
ATOM 687 C C . ARG A 1 91 ? -5.024 0.523 -3.520 1.00 94.00 91 ARG A C 1
ATOM 689 O O . ARG A 1 91 ? -4.291 1.137 -2.753 1.00 94.00 91 ARG A O 1
ATOM 696 N N . TRP A 1 92 ? -4.776 0.395 -4.816 1.00 95.75 92 TRP A N 1
ATOM 697 C CA . TRP A 1 92 ? -3.598 0.907 -5.501 1.00 95.75 92 TRP A CA 1
ATOM 698 C C . TRP A 1 92 ? -3.989 1.811 -6.666 1.00 95.75 92 TRP A C 1
ATOM 700 O O . TRP A 1 92 ? -5.015 1.608 -7.322 1.00 95.75 92 TRP A O 1
ATOM 710 N N . GLN A 1 93 ? -3.165 2.815 -6.932 1.00 94.50 93 GLN A N 1
ATOM 711 C CA . GLN A 1 93 ? -3.263 3.649 -8.121 1.00 94.50 93 GLN A CA 1
ATOM 712 C C . GLN A 1 93 ? -1.885 3.906 -8.717 1.00 94.50 93 GLN A C 1
ATOM 714 O O . GLN A 1 93 ? -0.886 3.944 -7.998 1.00 94.50 93 GLN A O 1
ATOM 719 N N . ALA A 1 94 ? -1.856 4.084 -10.031 1.00 95.06 94 ALA A N 1
ATOM 720 C CA . ALA A 1 94 ? -0.674 4.517 -10.743 1.00 95.06 94 ALA A CA 1
ATOM 721 C C . ALA A 1 94 ? -0.667 6.042 -10.818 1.00 95.06 94 ALA A C 1
ATOM 723 O O . ALA A 1 94 ? -1.702 6.662 -11.075 1.00 95.06 94 ALA A O 1
ATOM 724 N N . ASN A 1 95 ? 0.506 6.625 -10.622 1.00 93.81 95 ASN A N 1
ATOM 725 C CA . ASN A 1 95 ? 0.775 8.024 -10.905 1.00 93.81 95 ASN A CA 1
ATOM 726 C C . ASN A 1 95 ? 2.011 8.069 -11.804 1.00 93.81 95 ASN A C 1
ATOM 728 O O . ASN A 1 95 ? 3.140 8.007 -11.323 1.00 93.81 95 ASN A O 1
ATOM 732 N N . ASP A 1 96 ? 1.793 8.067 -13.117 1.00 93.38 96 ASP A N 1
ATOM 733 C CA . ASP A 1 96 ? 2.843 7.884 -14.121 1.00 93.38 96 ASP A CA 1
ATOM 734 C C . ASP A 1 96 ? 3.700 6.638 -13.852 1.00 93.38 96 ASP A C 1
ATOM 736 O O . ASP A 1 96 ? 3.203 5.519 -13.915 1.00 93.38 96 ASP A O 1
ATOM 740 N N . ASN A 1 97 ? 4.985 6.800 -13.551 1.00 93.88 97 ASN A N 1
ATOM 741 C CA . ASN A 1 97 ? 5.896 5.683 -13.292 1.00 93.88 97 ASN A CA 1
ATOM 742 C C . ASN A 1 97 ? 5.986 5.326 -11.799 1.00 93.88 97 ASN A C 1
ATOM 744 O O . ASN A 1 97 ? 6.905 4.622 -11.379 1.00 93.88 97 ASN A O 1
ATOM 748 N N . GLU A 1 98 ? 5.052 5.835 -10.996 1.00 94.94 98 GLU A N 1
ATOM 749 C CA . GLU A 1 98 ? 4.946 5.588 -9.566 1.00 94.94 98 GLU A CA 1
ATOM 750 C C . GLU A 1 98 ? 3.719 4.738 -9.239 1.00 94.94 98 GLU A C 1
ATOM 752 O O . GLU A 1 98 ? 2.669 4.820 -9.883 1.00 94.94 98 GLU A O 1
ATOM 757 N N . LEU A 1 99 ? 3.842 3.962 -8.169 1.00 95.62 99 LEU A N 1
ATOM 758 C CA . LEU A 1 99 ? 2.753 3.192 -7.594 1.00 95.62 99 LEU A CA 1
ATOM 759 C C . LEU A 1 99 ? 2.408 3.755 -6.215 1.00 95.62 99 LEU A C 1
ATOM 761 O O . LEU A 1 99 ? 3.266 3.846 -5.336 1.00 95.62 99 LEU A O 1
ATOM 765 N N . GLN A 1 100 ? 1.134 4.088 -6.015 1.00 95.50 100 GLN A N 1
ATOM 766 C CA . GLN A 1 100 ? 0.644 4.702 -4.789 1.00 95.50 100 GLN A CA 1
ATOM 767 C C . GLN A 1 100 ? -0.486 3.890 -4.145 1.00 95.50 100 GLN A C 1
ATOM 769 O O . GLN A 1 100 ? -1.460 3.498 -4.786 1.00 95.50 100 GLN A O 1
ATOM 774 N N . VAL A 1 101 ? -0.378 3.679 -2.839 1.00 95.81 101 VAL A N 1
ATOM 775 C CA . VAL A 1 101 ? -1.429 3.165 -1.964 1.00 95.81 101 VAL A CA 1
ATOM 776 C C . VAL A 1 101 ? -2.540 4.199 -1.828 1.00 95.81 101 VAL A C 1
ATOM 778 O O . VAL A 1 101 ? -2.285 5.369 -1.549 1.00 95.81 101 VAL A O 1
ATOM 781 N N . ILE A 1 102 ? -3.785 3.759 -1.952 1.00 94.94 102 ILE A N 1
ATOM 782 C CA . ILE A 1 102 ? -4.983 4.541 -1.657 1.00 94.94 102 ILE A CA 1
ATOM 783 C C . ILE A 1 102 ? -5.269 4.422 -0.160 1.00 94.94 102 ILE A C 1
ATOM 785 O O . ILE A 1 102 ? -5.656 3.361 0.327 1.00 94.94 102 ILE A O 1
ATOM 789 N N . ALA A 1 103 ? -5.086 5.519 0.576 1.00 93.19 103 ALA A N 1
ATOM 790 C CA . ALA A 1 103 ? -5.290 5.547 2.020 1.00 93.19 103 ALA A CA 1
ATOM 791 C C . ALA A 1 103 ? -6.782 5.562 2.387 1.00 93.19 103 ALA A C 1
ATOM 793 O O . ALA A 1 103 ? -7.212 4.948 3.363 1.00 93.19 103 ALA A O 1
ATOM 794 N N . GLN A 1 104 ? -7.584 6.269 1.592 1.00 91.44 104 GLN A N 1
ATOM 795 C CA . GLN A 1 104 ? -9.030 6.351 1.751 1.00 91.44 104 GLN A CA 1
ATOM 796 C C . GLN A 1 104 ? -9.683 6.671 0.403 1.00 91.44 104 GLN A C 1
ATOM 798 O O . GLN A 1 104 ? -9.064 7.279 -0.465 1.00 91.44 104 GLN A O 1
ATOM 803 N N . THR A 1 105 ? -10.947 6.292 0.238 1.00 90.00 105 THR A N 1
ATOM 804 C CA . THR A 1 105 ? -11.815 6.819 -0.823 1.00 90.00 105 THR A CA 1
ATOM 805 C C . THR A 1 105 ? -12.921 7.624 -0.153 1.00 90.00 105 THR A C 1
ATOM 807 O O . THR A 1 105 ? -13.496 7.160 0.835 1.00 90.00 105 THR A O 1
ATOM 810 N N . ASP A 1 106 ? -13.155 8.853 -0.607 1.00 87.50 106 ASP A N 1
ATOM 811 C CA . ASP A 1 106 ? -14.200 9.706 -0.039 1.00 87.50 106 ASP A CA 1
ATOM 812 C C . ASP A 1 106 ? -15.610 9.256 -0.470 1.00 87.50 106 ASP A C 1
ATOM 814 O O . ASP A 1 106 ? -15.784 8.349 -1.286 1.00 87.50 106 ASP A O 1
ATOM 818 N N . SER A 1 107 ? -16.641 9.890 0.091 1.00 87.19 107 SER A N 1
ATOM 819 C CA . SER A 1 107 ? -18.046 9.601 -0.234 1.00 87.19 107 SER A CA 1
ATOM 820 C C . SER A 1 107 ? -18.426 9.905 -1.687 1.00 87.19 107 SER A C 1
ATOM 822 O O . SER A 1 107 ? -19.486 9.478 -2.136 1.00 87.19 107 SER A O 1
ATOM 824 N N . SER A 1 108 ? -17.580 10.635 -2.410 1.00 89.00 108 SER A N 1
ATOM 825 C CA . SER A 1 108 ? -17.752 10.979 -3.821 1.00 89.00 108 SER A CA 1
ATOM 826 C C . SER A 1 108 ? -16.991 10.021 -4.744 1.00 89.00 108 SER A C 1
ATOM 828 O 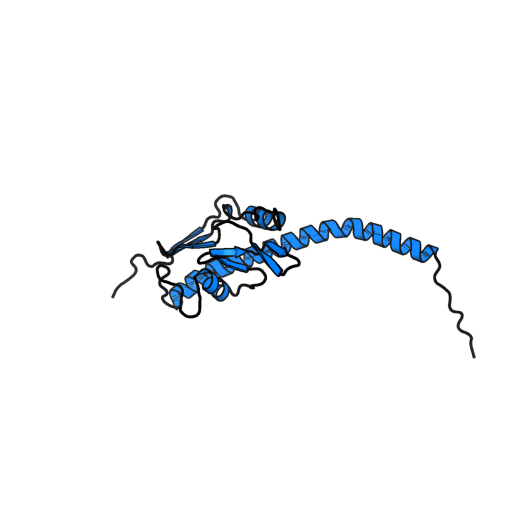O . SER A 1 108 ? -17.025 10.189 -5.959 1.00 89.00 108 SER A O 1
ATOM 830 N N . GLY A 1 109 ? -16.305 9.016 -4.188 1.00 87.00 109 GLY A N 1
ATOM 831 C CA . GLY A 1 109 ? -15.499 8.060 -4.943 1.00 87.00 109 GLY A CA 1
ATOM 832 C C . GLY A 1 109 ? -14.090 8.553 -5.280 1.00 87.00 109 GLY A C 1
ATOM 833 O O . GLY A 1 109 ? -13.353 7.838 -5.962 1.00 87.00 109 GLY A O 1
ATOM 834 N N . ASN A 1 110 ? -13.674 9.732 -4.804 1.00 90.06 110 ASN A N 1
ATOM 835 C CA . ASN A 1 110 ? -12.321 10.217 -5.051 1.00 90.06 110 ASN A CA 1
ATOM 836 C C . ASN A 1 110 ? -11.331 9.474 -4.161 1.00 90.06 110 ASN A C 1
ATOM 838 O O . ASN A 1 110 ? -11.471 9.397 -2.936 1.00 90.06 110 ASN A O 1
ATOM 842 N N . LYS A 1 111 ? -10.280 8.967 -4.795 1.00 91.50 111 LYS A N 1
ATOM 843 C CA . LYS A 1 111 ? -9.185 8.275 -4.127 1.00 91.50 111 LYS A CA 1
ATOM 844 C C . LYS A 1 111 ? -8.244 9.295 -3.497 1.00 91.50 111 LYS A C 1
ATOM 846 O O . LYS A 1 111 ? -7.815 10.245 -4.147 1.00 91.50 111 LYS A O 1
ATOM 851 N N . LYS A 1 112 ? -7.890 9.072 -2.237 1.00 92.56 112 LYS A N 1
ATOM 852 C CA . LYS A 1 112 ? -6.912 9.853 -1.477 1.00 92.56 112 LYS A CA 1
ATOM 853 C C . LYS A 1 112 ? -5.668 8.988 -1.263 1.00 92.56 112 LYS A C 1
ATOM 855 O O . LYS A 1 112 ? -5.648 8.194 -0.318 1.00 92.56 112 LYS A O 1
ATOM 860 N N . PRO A 1 113 ? -4.674 9.045 -2.170 1.00 94.44 113 PRO A N 1
ATOM 861 C CA . PRO A 1 113 ? -3.448 8.276 -2.014 1.00 94.44 113 PRO A CA 1
ATOM 862 C C . PRO A 1 113 ? -2.608 8.755 -0.838 1.00 94.44 113 PRO A C 1
ATOM 864 O O . PRO A 1 113 ? -2.623 9.938 -0.497 1.00 94.44 113 PRO A O 1
ATOM 867 N N . CYS A 1 114 ? -1.801 7.846 -0.291 1.00 94.94 114 CYS A N 1
ATOM 868 C CA . CYS A 1 114 ? -0.580 8.252 0.387 1.00 94.94 114 CYS A CA 1
ATOM 869 C C . CYS A 1 114 ? 0.334 8.916 -0.647 1.00 94.94 114 CYS A C 1
ATOM 871 O O . CYS A 1 114 ? 0.609 8.344 -1.704 1.00 94.94 114 CYS A O 1
ATOM 873 N N . THR A 1 115 ? 0.775 10.125 -0.332 1.00 92.19 115 THR A N 1
ATOM 874 C CA . THR A 1 115 ? 1.599 10.962 -1.196 1.00 92.19 115 THR A CA 1
ATOM 875 C C . THR A 1 115 ? 3.078 10.605 -1.065 1.00 92.19 115 THR A C 1
ATOM 877 O O . THR A 1 115 ? 3.485 9.848 -0.178 1.00 92.19 115 THR A O 1
ATOM 880 N N . GLY A 1 116 ? 3.875 11.181 -1.963 1.00 90.75 116 GLY A N 1
ATOM 881 C CA . GLY A 1 116 ? 5.313 10.977 -2.043 1.00 90.75 116 GLY A CA 1
ATOM 882 C C . GLY A 1 116 ? 5.702 9.819 -2.956 1.00 90.75 116 GLY A C 1
ATOM 883 O O . GLY A 1 116 ? 4.886 8.985 -3.339 1.00 90.75 116 GLY A O 1
ATOM 884 N N . THR A 1 117 ? 6.982 9.792 -3.299 1.00 90.12 117 THR A N 1
ATOM 885 C CA . THR A 1 117 ? 7.545 8.872 -4.284 1.00 90.12 117 THR A CA 1
ATOM 886 C C . THR A 1 117 ? 8.267 7.747 -3.557 1.00 90.12 117 THR A C 1
ATOM 888 O O . THR A 1 117 ? 9.433 7.880 -3.192 1.00 90.12 117 THR A O 1
ATOM 891 N N . TYR A 1 118 ? 7.543 6.670 -3.258 1.00 92.81 118 TYR A N 1
ATOM 892 C CA . TYR A 1 118 ? 8.067 5.544 -2.475 1.00 92.81 118 TYR A CA 1
ATOM 893 C C . TYR A 1 118 ? 8.130 4.234 -3.241 1.00 92.81 118 TYR A C 1
ATOM 895 O O . TYR A 1 118 ? 8.866 3.362 -2.810 1.00 92.81 118 TYR A O 1
ATOM 903 N N . ILE A 1 119 ? 7.396 4.070 -4.339 1.00 95.50 119 ILE A N 1
ATOM 904 C CA . ILE A 1 119 ? 7.604 2.988 -5.303 1.00 95.50 119 ILE A CA 1
ATOM 905 C C . ILE A 1 119 ? 7.612 3.644 -6.674 1.00 95.50 119 ILE A C 1
ATOM 907 O O . ILE A 1 119 ? 6.580 4.150 -7.113 1.00 95.50 119 ILE A O 1
ATOM 911 N N . GLN A 1 120 ? 8.762 3.644 -7.334 1.00 94.75 120 GLN A N 1
ATOM 912 C CA . GLN A 1 120 ? 8.927 4.298 -8.625 1.00 94.75 120 GLN A CA 1
ATOM 913 C C . GLN A 1 120 ? 9.85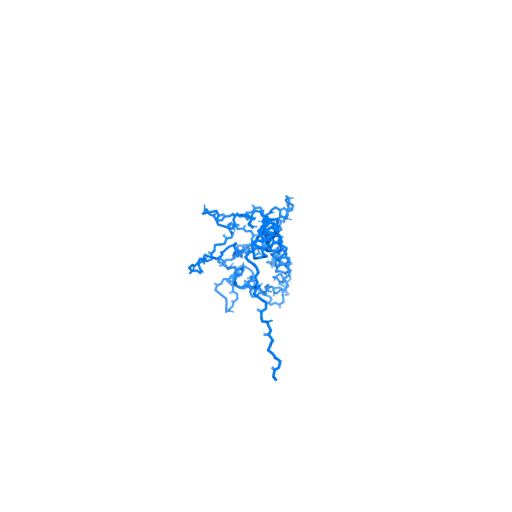8 3.497 -9.520 1.00 94.75 120 GLN A C 1
ATOM 915 O O . GLN A 1 120 ? 10.897 3.018 -9.068 1.00 94.75 120 GLN A O 1
ATOM 920 N N . LEU A 1 121 ? 9.513 3.417 -10.801 1.00 94.44 121 LEU A N 1
ATOM 921 C CA . LEU A 1 121 ? 10.444 3.028 -11.847 1.00 94.44 121 LEU A CA 1
ATOM 922 C C . LEU A 1 121 ? 11.040 4.294 -12.472 1.00 94.44 121 LEU A C 1
ATOM 924 O O . LEU A 1 121 ? 10.356 5.070 -13.142 1.00 94.44 121 LEU A O 1
ATOM 928 N N . GLN A 1 122 ? 12.323 4.531 -12.219 1.00 92.81 122 GLN A N 1
ATOM 929 C CA . GLN A 1 122 ? 13.041 5.670 -12.774 1.00 92.81 122 GLN A CA 1
ATOM 930 C C . GLN A 1 122 ? 13.526 5.333 -14.184 1.00 92.81 122 GLN A C 1
ATOM 932 O O . GLN A 1 122 ? 14.520 4.630 -14.354 1.00 92.81 122 GLN A O 1
ATOM 937 N N . THR A 1 123 ? 12.877 5.893 -15.201 1.00 90.56 123 THR A N 1
ATOM 938 C CA . THR A 1 123 ? 13.205 5.632 -16.614 1.00 90.56 123 THR A CA 1
ATOM 939 C C . THR A 1 123 ? 14.547 6.224 -17.056 1.00 90.56 123 THR A C 1
ATOM 941 O O . THR A 1 123 ? 15.095 5.810 -18.065 1.00 90.56 123 THR A O 1
ATOM 944 N N . THR A 1 124 ? 15.143 7.152 -16.302 1.00 89.88 124 THR A N 1
ATOM 945 C CA . THR A 1 124 ? 16.479 7.683 -16.632 1.00 89.88 124 THR A CA 1
ATOM 946 C C . THR A 1 124 ? 17.577 6.629 -16.485 1.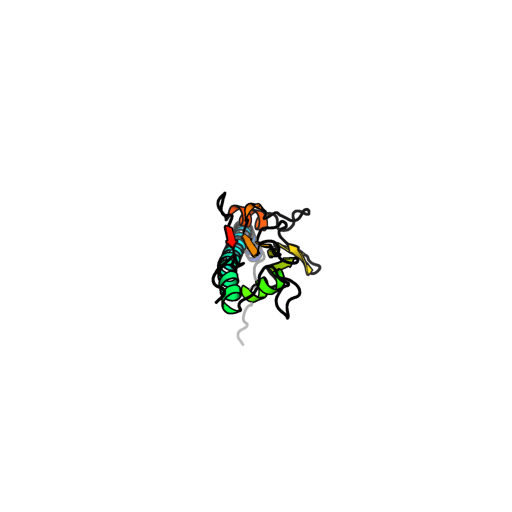00 89.88 124 THR A C 1
ATOM 948 O O . THR A 1 124 ? 18.480 6.559 -17.311 1.00 89.88 124 THR A O 1
ATOM 951 N N . ASN A 1 125 ? 17.499 5.817 -15.425 1.00 87.25 125 ASN A N 1
ATOM 952 C CA . ASN A 1 125 ? 18.532 4.835 -15.075 1.00 87.25 125 ASN A CA 1
ATOM 953 C C . ASN A 1 125 ? 18.026 3.390 -15.191 1.00 87.25 125 ASN A C 1
ATOM 955 O O . ASN A 1 125 ? 18.814 2.453 -15.137 1.00 87.25 125 ASN A O 1
ATOM 959 N N . GLY A 1 126 ? 16.710 3.211 -15.330 1.00 90.31 126 GLY A N 1
ATOM 960 C CA . GLY A 1 126 ? 16.043 1.920 -15.276 1.00 90.31 126 GLY A CA 1
ATOM 961 C C . GLY A 1 126 ? 16.086 1.282 -13.891 1.00 90.31 126 GLY A C 1
ATOM 962 O O . GLY A 1 126 ? 16.164 0.062 -13.785 1.00 90.31 126 GLY A O 1
ATOM 963 N N . ASP A 1 127 ? 16.057 2.089 -12.833 1.00 93.44 127 ASP A N 1
ATOM 964 C CA . ASP A 1 127 ? 16.063 1.608 -11.453 1.00 93.44 127 ASP A CA 1
ATOM 965 C C . ASP A 1 127 ? 14.634 1.539 -10.909 1.00 93.44 127 ASP A C 1
ATOM 967 O O . ASP A 1 127 ? 13.872 2.503 -11.003 1.00 93.44 127 ASP A O 1
ATOM 971 N N . LEU A 1 128 ? 14.278 0.419 -10.283 1.00 94.81 128 LEU A N 1
ATOM 972 C CA . LEU A 1 128 ? 13.096 0.322 -9.434 1.00 94.81 128 LEU A CA 1
ATOM 973 C C . LEU A 1 128 ? 13.480 0.708 -8.008 1.00 94.81 128 LEU A C 1
ATOM 975 O O . LEU A 1 128 ? 14.254 0.018 -7.342 1.00 94.81 128 LEU A O 1
ATOM 979 N N . ILE A 1 129 ? 12.913 1.809 -7.537 1.00 94.62 129 ILE A N 1
ATOM 980 C CA . ILE A 1 129 ? 13.196 2.395 -6.234 1.00 94.62 129 ILE A CA 1
ATOM 981 C C . ILE A 1 129 ? 12.015 2.121 -5.312 1.00 94.62 129 ILE A C 1
ATOM 983 O O . ILE A 1 129 ? 10.868 2.422 -5.643 1.00 94.62 129 ILE A O 1
ATOM 987 N N . PHE A 1 130 ? 12.310 1.572 -4.137 1.00 96.06 130 PHE A N 1
ATOM 988 C CA . PHE A 1 130 ? 11.387 1.467 -3.021 1.00 96.06 130 PHE A CA 1
ATOM 989 C C . PHE A 1 130 ? 11.928 2.222 -1.808 1.00 96.06 130 PHE A C 1
ATOM 991 O O . PHE A 1 130 ? 12.771 1.689 -1.089 1.00 96.06 130 PHE A O 1
ATOM 998 N N . ASP A 1 131 ? 11.413 3.421 -1.541 1.00 95.19 131 ASP A N 1
ATOM 999 C CA . ASP A 1 131 ? 11.785 4.235 -0.381 1.00 95.19 131 ASP A CA 1
ATOM 1000 C C . ASP A 1 131 ? 10.577 4.476 0.546 1.00 95.19 131 ASP A C 1
ATOM 1002 O O . ASP A 1 131 ? 9.833 5.446 0.371 1.00 95.19 131 ASP A O 1
ATOM 1006 N N . PRO A 1 132 ? 10.378 3.651 1.592 1.00 94.25 132 PRO A N 1
ATOM 1007 C CA . PRO A 1 132 ? 9.240 3.801 2.497 1.00 94.25 132 PRO A CA 1
ATOM 1008 C C . PRO A 1 132 ? 9.274 5.102 3.313 1.00 94.25 132 PRO A C 1
ATOM 1010 O O . PRO A 1 132 ? 8.246 5.510 3.852 1.00 94.25 132 PRO A O 1
ATOM 1013 N N . SER A 1 133 ? 10.418 5.793 3.405 1.00 93.44 133 SER A N 1
ATOM 1014 C CA . SER A 1 133 ? 10.516 7.055 4.152 1.00 93.44 133 SER A CA 1
ATOM 1015 C C . SER A 1 133 ? 9.724 8.193 3.497 1.00 93.44 133 SER A C 1
ATOM 1017 O O . SER A 1 133 ? 9.299 9.126 4.192 1.00 93.44 133 SER A O 1
ATOM 1019 N N . LYS A 1 134 ? 9.496 8.086 2.181 1.00 93.44 134 LYS A N 1
ATOM 1020 C CA . LYS A 1 134 ? 8.766 9.053 1.355 1.00 93.44 134 LYS A CA 1
ATOM 1021 C C . LYS A 1 134 ? 7.257 8.880 1.406 1.00 93.44 134 LYS A C 1
ATOM 1023 O O . LYS A 1 134 ? 6.561 9.768 0.932 1.00 93.44 134 LYS A O 1
ATOM 1028 N N . ILE A 1 135 ? 6.753 7.798 2.004 1.00 95.00 135 ILE A N 1
ATOM 1029 C CA . ILE A 1 135 ? 5.319 7.637 2.251 1.00 95.00 135 ILE A CA 1
ATOM 1030 C C . ILE A 1 135 ? 4.868 8.779 3.163 1.00 95.00 135 ILE A C 1
ATOM 1032 O O . ILE A 1 135 ? 5.389 8.959 4.267 1.00 95.00 135 ILE A O 1
ATOM 1036 N N . ALA A 1 136 ? 3.897 9.554 2.703 1.00 93.94 136 ALA A N 1
ATOM 1037 C CA . ALA A 1 136 ? 3.314 10.644 3.462 1.00 93.94 136 ALA A CA 1
ATOM 1038 C C . ALA A 1 136 ? 1.789 10.619 3.352 1.00 93.94 136 ALA A C 1
ATOM 1040 O O . ALA A 1 136 ? 1.209 10.085 2.408 1.00 93.94 136 ALA A O 1
ATOM 1041 N N . ALA A 1 137 ? 1.119 11.191 4.346 1.00 92.31 137 ALA A N 1
ATOM 1042 C CA . ALA A 1 137 ? -0.315 11.415 4.263 1.00 92.31 137 ALA A CA 1
ATOM 1043 C C . ALA A 1 137 ? -0.623 12.532 3.244 1.00 92.31 137 ALA A C 1
ATOM 1045 O O . ALA A 1 137 ? 0.194 13.441 3.059 1.00 92.31 137 ALA A O 1
ATOM 1046 N N . PRO A 1 138 ? -1.792 12.510 2.587 1.00 88.19 138 PRO A N 1
ATOM 1047 C CA . PRO A 1 138 ? -2.263 13.662 1.828 1.00 88.19 138 PRO A CA 1
ATOM 1048 C C . PRO A 1 138 ? -2.421 14.898 2.730 1.00 88.19 138 PRO A C 1
ATOM 1050 O O . PRO A 1 138 ? -2.632 14.789 3.939 1.00 88.19 138 PRO A O 1
ATOM 1053 N N . ALA A 1 139 ? -2.301 16.090 2.136 1.00 86.75 139 ALA A N 1
ATOM 1054 C CA . ALA A 1 139 ? -2.266 17.364 2.865 1.00 86.75 139 ALA A CA 1
ATOM 1055 C C . ALA A 1 139 ? -3.541 17.651 3.682 1.00 86.75 139 ALA A C 1
ATOM 1057 O O . ALA A 1 139 ? -3.493 18.382 4.667 1.00 86.75 139 ALA A O 1
ATOM 1058 N N . ASP A 1 140 ? -4.667 17.051 3.294 1.00 87.75 140 ASP A N 1
ATOM 1059 C CA . ASP A 1 140 ? -5.945 17.138 4.007 1.00 87.75 140 ASP A CA 1
ATOM 1060 C C . ASP A 1 140 ? -6.015 16.232 5.257 1.00 87.75 140 ASP A C 1
ATOM 1062 O O . ASP A 1 140 ? -7.011 16.243 5.976 1.00 87.75 140 ASP A O 1
ATOM 1066 N N . GLY A 1 141 ? -4.962 15.453 5.539 1.00 86.94 141 GLY A N 1
ATOM 1067 C CA . GLY A 1 141 ? -4.871 14.546 6.685 1.00 86.94 141 GLY A CA 1
ATOM 1068 C C . GLY A 1 141 ? -5.687 13.258 6.535 1.00 86.94 141 GLY A C 1
ATOM 1069 O O . GLY A 1 141 ? -5.686 12.418 7.442 1.00 86.94 141 GLY A O 1
ATOM 1070 N N . THR A 1 142 ? -6.365 13.063 5.403 1.00 89.62 142 THR A N 1
ATOM 1071 C CA . THR A 1 142 ? -7.204 11.887 5.163 1.00 89.62 142 THR A CA 1
ATOM 1072 C C . THR A 1 142 ? -6.348 10.624 5.115 1.00 89.62 142 THR A C 1
ATOM 1074 O O . THR A 1 142 ? -5.321 10.579 4.447 1.00 89.62 142 THR A O 1
ATOM 1077 N N . GLY A 1 143 ? -6.745 9.574 5.838 1.00 89.44 143 GLY A N 1
ATOM 1078 C CA . GLY A 1 143 ? -5.981 8.323 5.866 1.00 89.44 143 GLY A CA 1
ATOM 1079 C C . GLY A 1 143 ? -4.586 8.435 6.503 1.00 89.44 143 GLY A C 1
ATOM 1080 O O . GLY A 1 143 ? -3.792 7.502 6.379 1.00 89.44 143 GLY A O 1
ATOM 1081 N N . LYS A 1 144 ? -4.284 9.531 7.223 1.00 94.06 144 LYS A N 1
ATOM 1082 C CA . LYS A 1 144 ? -2.975 9.771 7.859 1.00 94.06 144 LYS A CA 1
ATOM 1083 C C . LYS A 1 144 ? -2.497 8.599 8.711 1.00 94.06 144 LYS A C 1
ATOM 1085 O O . LYS A 1 144 ? -1.350 8.190 8.588 1.00 94.06 144 LYS A O 1
ATOM 1090 N N . VAL A 1 145 ? -3.384 8.027 9.528 1.00 93.50 145 VAL A N 1
ATOM 1091 C CA . VAL A 1 145 ? -3.051 6.894 10.409 1.00 93.50 145 VAL A CA 1
ATOM 1092 C C . VAL A 1 145 ? -2.550 5.691 9.604 1.00 93.50 145 VAL A C 1
ATOM 1094 O O . VAL A 1 145 ? -1.559 5.077 9.980 1.00 93.50 145 VAL A O 1
ATOM 1097 N N . LEU A 1 146 ? -3.189 5.380 8.474 1.00 94.94 146 LEU A N 1
ATOM 1098 C CA . LEU A 1 146 ? -2.786 4.271 7.614 1.00 94.94 146 LEU A CA 1
ATOM 1099 C C . LEU A 1 146 ? -1.430 4.538 6.947 1.00 94.94 146 LEU A C 1
ATOM 1101 O O . LEU A 1 146 ? -0.560 3.673 7.001 1.00 94.94 146 LEU A O 1
ATOM 1105 N N . CYS A 1 147 ? -1.228 5.724 6.361 1.00 95.81 147 CYS A N 1
ATOM 1106 C CA . CYS A 1 147 ? 0.043 6.069 5.712 1.00 95.81 147 CYS A CA 1
ATOM 1107 C C . CYS A 1 147 ? 1.207 6.098 6.715 1.00 95.81 147 CYS A C 1
ATOM 1109 O O . CYS A 1 147 ? 2.276 5.558 6.431 1.00 95.81 147 CYS A O 1
ATOM 1111 N N . ASP A 1 148 ? 0.993 6.665 7.905 1.00 95.00 148 ASP A N 1
ATOM 1112 C CA . ASP A 1 148 ? 2.005 6.724 8.961 1.00 95.00 148 ASP A CA 1
ATOM 1113 C C . ASP A 1 148 ? 2.327 5.329 9.503 1.00 95.00 148 ASP A C 1
ATOM 1115 O O . ASP A 1 148 ? 3.497 4.978 9.646 1.00 95.00 148 ASP A O 1
ATOM 1119 N N . ASN A 1 149 ? 1.311 4.501 9.764 1.00 95.62 149 ASN A N 1
ATOM 1120 C CA . ASN A 1 149 ? 1.531 3.129 10.218 1.00 95.62 149 ASN A CA 1
ATOM 1121 C C . ASN A 1 149 ? 2.237 2.299 9.142 1.00 95.62 149 ASN A C 1
ATOM 1123 O O . ASN A 1 149 ? 3.132 1.524 9.471 1.00 95.62 149 ASN A O 1
ATOM 1127 N N . LEU A 1 150 ? 1.898 2.486 7.862 1.00 95.88 150 LEU A N 1
ATOM 1128 C CA . LEU A 1 150 ? 2.581 1.821 6.754 1.00 95.88 150 LEU A CA 1
ATOM 1129 C C . LEU A 1 150 ? 4.049 2.245 6.670 1.00 95.88 150 LEU A C 1
ATOM 1131 O O . LEU A 1 150 ? 4.917 1.375 6.593 1.00 95.88 150 LEU A O 1
ATOM 1135 N N . LYS A 1 151 ? 4.342 3.546 6.756 1.00 95.12 151 LYS A N 1
ATOM 1136 C CA . LYS A 1 151 ? 5.712 4.072 6.822 1.00 95.12 151 LYS A CA 1
ATOM 1137 C C . LYS A 1 151 ? 6.490 3.473 7.993 1.00 95.12 151 LYS A C 1
ATOM 1139 O O . LYS A 1 151 ? 7.557 2.901 7.794 1.00 95.12 151 LYS A O 1
ATOM 1144 N N . ASN A 1 152 ? 5.928 3.553 9.198 1.00 95.00 152 ASN A N 1
ATOM 1145 C CA . ASN A 1 152 ? 6.559 3.087 10.435 1.00 95.00 152 ASN A CA 1
ATOM 1146 C C . ASN A 1 152 ? 6.687 1.560 10.502 1.00 95.00 152 ASN A C 1
ATOM 1148 O O . ASN A 1 152 ? 7.459 1.034 11.300 1.00 95.00 152 ASN A O 1
ATOM 1152 N N . SER A 1 153 ? 5.950 0.832 9.659 1.00 95.25 153 SER A N 1
ATOM 1153 C CA . SER A 1 153 ? 6.073 -0.620 9.553 1.00 95.25 153 SER A CA 1
ATOM 1154 C C . SER A 1 153 ? 7.431 -1.057 8.978 1.00 95.25 153 SER A C 1
ATOM 1156 O O . SER A 1 153 ? 7.858 -2.197 9.205 1.00 95.25 153 SER A O 1
ATOM 1158 N N . TYR A 1 154 ? 8.127 -0.164 8.268 1.00 94.62 154 TYR A N 1
ATOM 1159 C CA . TYR A 1 154 ? 9.464 -0.396 7.734 1.00 94.62 154 TYR A CA 1
ATOM 1160 C C . TYR A 1 154 ? 10.533 0.227 8.649 1.00 94.62 154 TYR A C 1
ATOM 1162 O O . TYR A 1 154 ? 10.421 1.399 9.007 1.00 94.62 154 TYR A O 1
ATOM 1170 N N . PRO A 1 155 ? 11.598 -0.514 9.010 1.00 92.12 155 PRO A N 1
ATOM 1171 C CA . PRO A 1 155 ? 12.738 0.047 9.732 1.00 92.12 155 PRO A CA 1
ATOM 1172 C C . PRO A 1 155 ? 13.398 1.219 8.994 1.00 92.12 155 PRO A C 1
ATOM 1174 O O . PRO A 1 155 ? 13.430 1.249 7.757 1.00 92.12 155 PRO A O 1
ATOM 1177 N N . SER A 1 156 ? 14.016 2.132 9.745 1.00 82.06 156 SER A N 1
ATOM 1178 C CA . SER A 1 156 ? 14.909 3.155 9.192 1.00 82.06 156 SER A CA 1
ATOM 1179 C C . SER A 1 156 ? 15.989 2.486 8.327 1.00 82.06 156 SER A C 1
ATOM 1181 O O . SER A 1 156 ? 16.629 1.541 8.779 1.00 82.06 156 SER A O 1
ATOM 1183 N N . ASN A 1 157 ? 16.179 2.963 7.091 1.00 82.00 157 ASN A N 1
ATOM 1184 C CA . ASN A 1 157 ? 17.060 2.390 6.050 1.00 82.00 157 ASN A CA 1
ATOM 1185 C C . ASN A 1 157 ? 16.525 1.161 5.295 1.00 82.00 157 ASN A C 1
ATOM 1187 O O . ASN A 1 157 ? 17.294 0.418 4.696 1.00 82.00 157 ASN A O 1
ATOM 1191 N N . SER A 1 158 ? 15.207 0.972 5.240 1.00 88.81 158 SER A N 1
ATOM 1192 C CA . SER A 1 158 ? 14.592 -0.052 4.377 1.00 88.81 158 SER A CA 1
ATOM 1193 C C . SER A 1 158 ? 14.504 0.336 2.892 1.00 88.81 158 SER A C 1
ATOM 1195 O O . SER A 1 158 ? 13.799 -0.342 2.145 1.00 88.81 158 SER A O 1
ATOM 1197 N N . ASN A 1 159 ? 15.177 1.414 2.468 1.00 91.88 159 ASN A N 1
ATOM 1198 C CA . ASN A 1 159 ? 15.215 1.821 1.066 1.00 91.88 159 ASN A CA 1
ATOM 1199 C C . ASN A 1 159 ? 15.887 0.727 0.221 1.00 91.88 159 ASN A C 1
ATOM 1201 O O . ASN A 1 159 ? 16.909 0.162 0.617 1.00 91.88 159 ASN A O 1
ATOM 1205 N N . ARG A 1 160 ? 15.306 0.420 -0.934 1.00 92.50 160 ARG A N 1
ATOM 1206 C CA . ARG A 1 160 ? 15.824 -0.556 -1.890 1.00 92.50 160 ARG A CA 1
ATOM 1207 C C . ARG A 1 160 ? 15.880 0.078 -3.264 1.00 92.50 160 ARG A C 1
ATOM 1209 O O . ARG A 1 160 ? 14.899 0.646 -3.722 1.00 92.50 160 ARG A O 1
ATOM 1216 N N . ILE A 1 161 ? 17.008 -0.096 -3.932 1.00 93.00 161 ILE A N 1
ATOM 1217 C CA . ILE A 1 161 ? 17.178 0.251 -5.337 1.00 93.00 161 ILE A CA 1
ATOM 1218 C C . ILE A 1 161 ? 17.495 -1.052 -6.056 1.00 93.00 161 ILE A C 1
ATOM 1220 O O . ILE A 1 161 ? 18.419 -1.770 -5.668 1.00 93.00 161 ILE A O 1
ATOM 1224 N N . ILE A 1 162 ? 16.678 -1.387 -7.044 1.00 92.19 162 ILE A N 1
ATOM 1225 C CA . ILE A 1 162 ? 16.796 -2.603 -7.837 1.00 92.19 162 ILE A CA 1
ATOM 1226 C C . ILE A 1 162 ? 17.105 -2.153 -9.266 1.00 92.19 162 ILE A C 1
ATOM 1228 O O . ILE A 1 162 ? 16.197 -1.656 -9.934 1.00 92.19 162 ILE A O 1
ATOM 1232 N N . PRO A 1 163 ? 18.351 -2.300 -9.743 1.00 90.69 163 PRO A N 1
ATOM 1233 C CA . PRO A 1 163 ? 18.674 -1.976 -11.123 1.00 90.69 163 PRO A CA 1
ATOM 1234 C C . PRO A 1 163 ? 17.993 -2.986 -12.046 1.00 90.69 163 PRO A C 1
ATOM 1236 O O . PRO A 1 163 ? 18.194 -4.196 -11.917 1.00 90.69 163 PRO A O 1
ATOM 1239 N N . LEU A 1 164 ? 17.150 -2.485 -12.946 1.00 87.38 164 LEU A N 1
ATOM 1240 C CA . LEU A 1 164 ? 16.429 -3.289 -13.933 1.00 87.38 164 LEU A CA 1
ATOM 1241 C C . LEU A 1 164 ? 17.049 -3.153 -15.325 1.00 87.38 164 LEU A C 1
ATOM 1243 O O . LEU A 1 164 ? 16.981 -4.086 -16.122 1.00 87.38 164 LEU A O 1
ATOM 1247 N N . ALA A 1 165 ? 17.673 -2.010 -15.622 1.00 77.81 165 ALA A N 1
ATOM 1248 C CA . ALA A 1 165 ? 18.447 -1.856 -16.840 1.00 77.81 165 ALA A CA 1
ATOM 1249 C C . ALA A 1 165 ? 19.709 -2.726 -16.766 1.00 77.81 165 ALA A C 1
ATOM 1251 O O . ALA A 1 165 ? 20.548 -2.578 -15.873 1.00 77.81 165 ALA A O 1
ATOM 1252 N N . THR A 1 166 ? 19.872 -3.611 -17.750 1.00 62.09 166 THR A N 1
ATOM 1253 C CA . THR A 1 166 ? 21.147 -4.279 -18.012 1.00 62.09 166 THR A CA 1
ATOM 1254 C C . THR A 1 166 ? 22.142 -3.243 -18.527 1.00 62.09 166 THR A C 1
ATOM 1256 O O . THR A 1 166 ? 22.350 -3.048 -19.723 1.00 62.09 166 THR A O 1
ATOM 1259 N N . THR A 1 167 ? 22.782 -2.527 -17.612 1.00 51.59 167 THR A N 1
ATOM 1260 C CA . THR A 1 167 ? 23.983 -1.761 -17.935 1.00 51.59 167 THR A CA 1
ATOM 1261 C C . THR A 1 167 ? 25.135 -2.750 -18.162 1.00 51.59 167 THR A C 1
ATOM 1263 O O . THR A 1 167 ? 26.027 -2.904 -17.338 1.00 51.59 167 THR A O 1
ATOM 1266 N N . GLY A 1 168 ? 25.097 -3.465 -19.297 1.00 52.12 168 GLY A N 1
ATOM 1267 C CA . GLY A 1 168 ? 26.261 -4.143 -19.879 1.00 52.12 168 GLY A CA 1
ATOM 1268 C C . GLY A 1 168 ? 26.279 -5.677 -19.956 1.00 52.12 168 GLY A C 1
ATOM 1269 O O . GLY A 1 168 ? 27.328 -6.214 -20.310 1.00 52.12 168 GLY A O 1
ATOM 1270 N N . ALA A 1 169 ? 25.201 -6.420 -19.684 1.00 44.56 169 ALA A N 1
ATOM 1271 C CA . ALA A 1 169 ? 2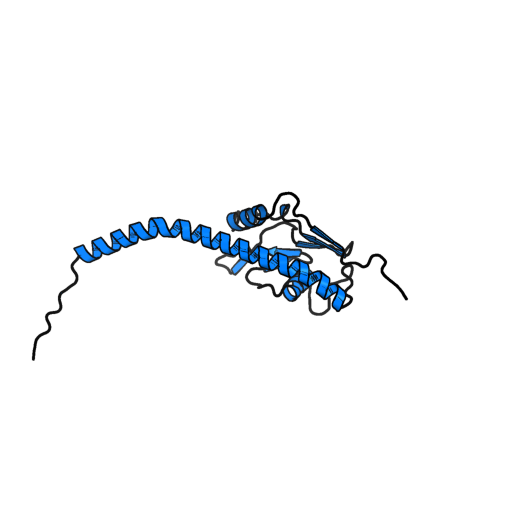5.247 -7.886 -19.793 1.00 44.56 169 ALA A CA 1
ATOM 1272 C C . ALA A 1 169 ? 24.902 -8.385 -21.213 1.00 44.56 169 ALA A C 1
ATOM 1274 O O . ALA A 1 169 ? 23.739 -8.546 -21.568 1.00 44.56 169 ALA A O 1
ATOM 1275 N N . VAL A 1 170 ? 25.975 -8.651 -21.969 1.00 42.88 170 VAL A N 1
ATOM 1276 C CA . VAL A 1 170 ? 26.110 -9.533 -23.147 1.00 42.88 170 VAL A CA 1
ATOM 1277 C C . VAL A 1 170 ? 25.325 -9.132 -24.402 1.00 42.88 170 VAL A C 1
ATOM 1279 O O . VAL A 1 170 ? 24.255 -9.649 -24.706 1.00 42.88 170 VAL A O 1
ATOM 1282 N N . LYS A 1 171 ? 25.957 -8.278 -25.215 1.00 43.38 171 LYS A N 1
ATOM 1283 C CA . LYS A 1 171 ? 25.796 -8.357 -26.671 1.00 43.38 171 LYS A CA 1
ATOM 1284 C C . LYS A 1 171 ? 26.600 -9.571 -27.148 1.00 43.38 171 LYS A C 1
ATOM 1286 O O . LYS A 1 171 ? 27.796 -9.628 -26.861 1.00 43.38 171 LYS A O 1
ATOM 1291 N N . PHE A 1 172 ? 25.945 -10.528 -27.800 1.00 46.81 172 PHE A N 1
ATOM 1292 C CA . PHE A 1 172 ? 26.638 -11.483 -28.668 1.00 46.81 172 PHE A CA 1
ATOM 1293 C C . PHE A 1 172 ? 27.071 -10.781 -29.956 1.00 46.81 172 PHE A C 1
ATOM 1295 O O . PHE A 1 172 ? 26.326 -9.874 -30.400 1.00 46.81 172 PHE A O 1
#

Radius of gyration: 24.59 Å; chains: 1; bounding box: 85×42×61 Å

Foldseek 3Di:
DDDPDDDDDDPVNVVVVVVVVVVVCVVVVVVVVVVVLVVLLVVVVVLVVQLVVQVLVVCVVVVPQLLDADDPPDPALQRVSCVSSVHDPLQWDDDHQAIWGFLDQDPVRRTFTFDFGQFGQDSVQRKTKGHLCRGAGPPVCRSRVNSVCNSVVDDDPPIDIHRNHPPDPDDD

pLDDT: mean 89.88, std 10.69, range [42.88, 97.19]

Secondary structure (DSSP, 8-state):
------PPPPHHHHHHHHHHHHHHHHHHHHHHHHHHHHHHHHHHHHHHHHHHHHHHHHHHHHT--TTSPPPTT-SSHHHHHHHHTT--TTTEEEETTEEEEEEEE-TTS-EEEPBS-SEEEETTTTEEEE-GGG-B--TT-TTHHHHHHHHHTSPTT--EEEE-S-SS----

Sequence (172 aa):
MQNIKRNGFSMIELVFVIVILGVLAAVAVPRFVTTRTDAQVAMFRSDIASTLKAIPARVFAENLDPTASAPTGFSNWGEWMIDTGGLDRGRWQANDNELQVIAQTDSSGNKKPCTGTYIQLQTTNGDLIFDPSKIAAPADGTGKVLCDNLKNSYPSNSNRIIPLATTGAVKF